Protein AF-R6MU84-F1 (afdb_monomer_lite)

Structure (mmCIF, N/CA/C/O backbone):
data_AF-R6MU84-F1
#
_entry.id   AF-R6MU84-F1
#
loop_
_atom_site.group_PDB
_atom_site.id
_atom_site.type_symbol
_atom_site.label_atom_id
_atom_site.label_alt_id
_atom_site.label_comp_id
_atom_site.label_asym_id
_atom_site.label_entity_id
_atom_site.label_seq_id
_atom_site.pdbx_PDB_ins_code
_atom_site.Cartn_x
_atom_site.Cartn_y
_atom_site.Cartn_z
_atom_site.occupancy
_atom_site.B_iso_or_equiv
_atom_site.auth_seq_id
_atom_site.auth_comp_id
_atom_site.auth_asym_id
_atom_site.auth_atom_id
_atom_site.pdbx_PDB_model_num
ATOM 1 N N . MET A 1 1 ? -19.352 4.018 20.981 1.00 81.31 1 MET A N 1
ATOM 2 C CA . MET A 1 1 ? -20.375 4.961 20.454 1.00 81.31 1 MET A CA 1
ATOM 3 C C . MET A 1 1 ? -21.275 4.258 19.443 1.00 81.31 1 MET A C 1
ATOM 5 O O . MET A 1 1 ? -20.931 3.155 19.025 1.00 81.31 1 MET A O 1
ATOM 9 N N . ASN A 1 2 ? -22.415 4.841 19.055 1.00 89.19 2 ASN A N 1
ATOM 10 C CA . ASN A 1 2 ? -23.154 4.324 17.893 1.00 89.19 2 ASN A CA 1
ATOM 11 C C . ASN A 1 2 ? -22.428 4.690 16.579 1.00 89.19 2 ASN A C 1
ATOM 13 O O . ASN A 1 2 ? -21.545 5.546 16.572 1.00 89.19 2 ASN A O 1
ATOM 17 N N . ILE A 1 3 ? -22.774 4.039 15.465 1.00 89.19 3 ILE A N 1
ATOM 18 C CA . ILE A 1 3 ? -22.050 4.218 14.193 1.00 89.19 3 ILE A CA 1
ATOM 19 C C . ILE A 1 3 ? -22.091 5.665 13.671 1.00 89.19 3 ILE A C 1
ATOM 21 O O . ILE A 1 3 ? -21.074 6.166 13.197 1.00 89.19 3 ILE A O 1
ATOM 25 N N . ASN A 1 4 ? -23.222 6.359 13.824 1.00 90.62 4 ASN A N 1
ATOM 26 C CA . ASN A 1 4 ? -23.389 7.736 13.355 1.00 90.62 4 ASN A CA 1
ATOM 27 C C . ASN A 1 4 ? -22.530 8.707 14.171 1.00 90.62 4 ASN A C 1
ATOM 29 O O . ASN A 1 4 ? -21.916 9.609 13.612 1.00 90.62 4 ASN A O 1
ATOM 33 N N . GLU A 1 5 ? -22.435 8.499 15.485 1.00 92.19 5 GLU A N 1
ATOM 34 C CA . GLU A 1 5 ? -21.558 9.281 16.363 1.00 92.19 5 GLU A CA 1
ATOM 35 C C . GLU A 1 5 ? -20.078 9.101 16.002 1.00 92.19 5 GLU A C 1
ATOM 37 O O . GLU A 1 5 ? -19.321 10.072 15.999 1.00 92.19 5 GLU A O 1
ATOM 42 N N . VAL A 1 6 ? -19.656 7.871 15.681 1.00 91.69 6 VAL A N 1
ATOM 43 C CA . VAL A 1 6 ? -18.278 7.601 15.236 1.00 91.69 6 VAL A CA 1
ATOM 44 C C . VAL A 1 6 ? -18.005 8.307 13.911 1.00 91.69 6 VAL A C 1
ATOM 46 O O . VAL A 1 6 ? -16.982 8.974 13.778 1.00 91.69 6 VAL A O 1
ATOM 49 N N . TYR A 1 7 ? -18.928 8.194 12.955 1.00 91.50 7 TYR A N 1
ATOM 50 C CA . TYR A 1 7 ? -18.819 8.833 11.647 1.00 91.50 7 TYR A CA 1
ATOM 51 C C . TYR A 1 7 ? -18.700 10.359 11.760 1.00 91.50 7 TYR A C 1
ATOM 53 O O . TYR A 1 7 ? -17.761 10.942 11.220 1.00 91.50 7 TYR A O 1
ATOM 61 N N . LEU A 1 8 ? -19.588 10.995 12.535 1.00 91.88 8 LEU A N 1
ATOM 62 C CA . LEU A 1 8 ? -19.543 12.438 12.786 1.00 91.88 8 LE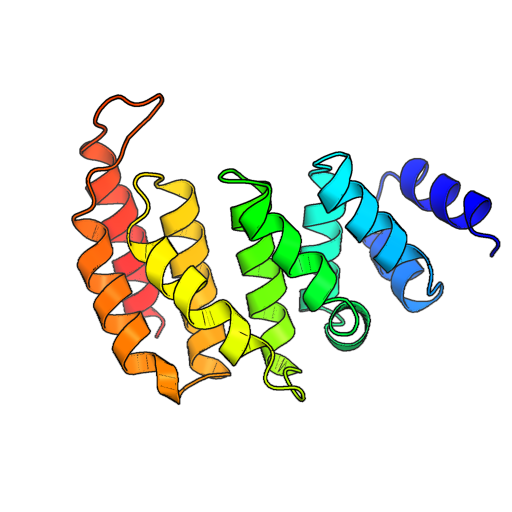U A CA 1
ATOM 63 C C . LEU A 1 8 ? -18.204 12.857 13.393 1.00 91.88 8 LEU A C 1
ATOM 65 O O . LEU A 1 8 ? -17.573 13.783 12.895 1.00 91.88 8 LEU A O 1
ATOM 69 N N . ARG A 1 9 ? -17.703 12.120 14.392 1.00 91.56 9 ARG A N 1
ATOM 70 C CA . ARG A 1 9 ? -16.393 12.414 14.986 1.00 91.56 9 ARG A CA 1
ATOM 71 C C . ARG A 1 9 ? -15.244 12.322 13.992 1.00 91.56 9 ARG A C 1
ATOM 73 O O . ARG A 1 9 ? -14.336 13.143 14.072 1.00 91.56 9 ARG A O 1
ATOM 80 N N . ILE A 1 10 ? -15.246 11.344 13.086 1.00 92.38 10 ILE A N 1
ATOM 81 C CA . ILE A 1 10 ? -14.195 11.218 12.064 1.00 92.38 10 ILE A CA 1
ATOM 82 C C . ILE A 1 10 ? -14.200 12.447 11.144 1.00 92.38 10 ILE A C 1
ATOM 84 O O . ILE A 1 10 ? -13.136 12.989 10.844 1.00 92.38 10 ILE A O 1
ATOM 88 N N . ILE A 1 11 ? -15.384 12.904 10.729 1.00 89.94 11 ILE A N 1
ATOM 89 C CA . ILE A 1 11 ? -15.534 14.040 9.809 1.00 89.94 11 ILE A CA 1
ATOM 90 C C . ILE A 1 11 ? -15.204 15.371 10.479 1.00 89.94 11 ILE A C 1
ATOM 92 O O . ILE A 1 11 ? -14.497 16.181 9.891 1.00 89.94 11 ILE A O 1
ATOM 96 N N . GLU A 1 12 ? -15.701 15.596 11.694 1.00 91.31 12 GLU A N 1
ATOM 97 C CA . GLU A 1 12 ? -15.518 16.857 12.424 1.00 91.31 12 GLU A CA 1
ATOM 98 C C . GLU A 1 12 ? -14.090 17.036 12.954 1.00 91.31 12 GLU A C 1
ATOM 100 O O . GLU A 1 12 ? -13.649 18.156 13.204 1.00 91.31 12 GLU A O 1
ATOM 105 N N . THR A 1 13 ? -13.351 15.941 13.145 1.00 91.12 13 THR A N 1
ATOM 106 C CA . THR A 1 13 ? -11.965 16.007 13.613 1.00 91.12 13 THR A CA 1
ATOM 107 C C . THR A 1 13 ? -11.053 16.409 12.461 1.00 91.12 13 THR A C 1
ATOM 109 O O . THR A 1 13 ? -10.854 15.619 11.546 1.00 91.12 13 THR A O 1
ATOM 112 N N . GLU A 1 14 ? -10.428 17.583 12.531 1.00 88.12 14 GLU A N 1
ATOM 113 C CA . GLU A 1 14 ? -9.437 18.025 11.533 1.00 88.12 14 GLU A CA 1
ATOM 114 C C . GLU A 1 14 ? -8.069 17.337 11.698 1.00 88.12 14 GLU A C 1
ATOM 116 O O . GLU A 1 14 ? -7.318 17.194 10.738 1.00 88.12 14 GLU A O 1
ATOM 121 N N . ASN A 1 15 ? -7.738 16.890 12.915 1.00 92.19 15 ASN A N 1
ATOM 122 C CA . ASN A 1 15 ? -6.452 16.271 13.228 1.00 92.19 15 ASN A CA 1
ATOM 123 C C . ASN A 1 15 ? -6.486 14.743 13.081 1.00 92.19 15 ASN A C 1
ATOM 125 O O . ASN A 1 15 ? -7.026 14.028 13.930 1.00 92.19 15 ASN A O 1
ATOM 129 N N . ASP A 1 16 ? -5.817 14.226 12.057 1.00 92.69 16 ASP A N 1
ATOM 130 C CA . ASP A 1 16 ? -5.741 12.790 11.764 1.00 92.69 16 ASP A CA 1
ATOM 131 C C . ASP A 1 16 ? -5.162 11.960 12.920 1.00 92.69 16 ASP A C 1
ATOM 133 O O . ASP A 1 16 ? -5.625 10.847 13.179 1.00 92.69 16 ASP A O 1
ATOM 137 N N . SER A 1 17 ? -4.241 12.524 13.712 1.00 91.69 17 SER A N 1
ATOM 138 C CA . SER A 1 17 ? -3.693 11.848 14.898 1.00 91.69 17 SER A CA 1
ATOM 139 C C . SER A 1 17 ? -4.772 11.509 15.931 1.00 91.69 17 SER A C 1
ATOM 141 O O . SER A 1 17 ? -4.693 10.486 16.619 1.00 91.69 17 SER A O 1
ATOM 143 N N . ASP A 1 18 ? -5.804 12.343 16.048 1.00 94.00 18 ASP A N 1
ATOM 144 C CA . ASP A 1 18 ? -6.895 12.104 16.986 1.00 94.00 18 ASP A CA 1
ATOM 145 C C . ASP A 1 18 ? -7.863 11.037 16.46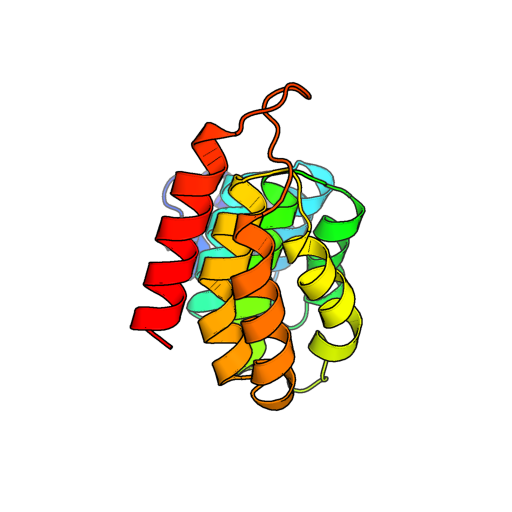0 1.00 94.00 18 ASP A C 1
ATOM 147 O O . ASP A 1 18 ? -8.354 10.226 17.251 1.00 94.00 18 ASP A O 1
ATOM 151 N N . VAL A 1 19 ? -8.031 10.926 15.137 1.00 94.88 19 VAL A N 1
ATOM 152 C CA . VAL A 1 19 ? -8.747 9.802 14.508 1.00 94.88 19 VAL A CA 1
ATOM 153 C C . VAL A 1 19 ? -7.988 8.486 14.711 1.00 94.88 19 VAL A C 1
ATOM 155 O O . VAL A 1 19 ? -8.593 7.479 15.085 1.00 94.88 19 VAL A O 1
ATOM 158 N N . VAL A 1 20 ? -6.656 8.490 14.589 1.00 93.75 20 VAL A N 1
ATOM 159 C CA . VAL A 1 20 ? -5.810 7.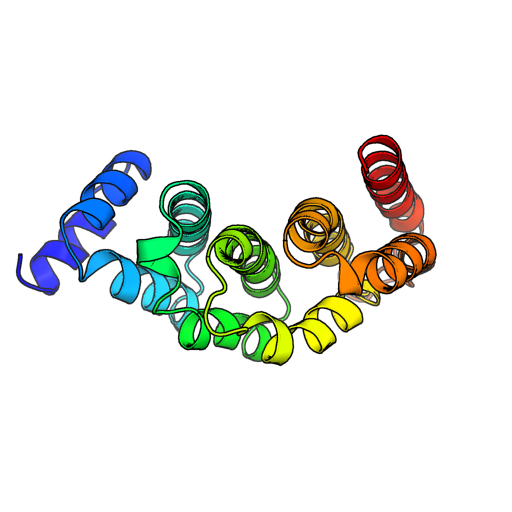319 14.892 1.00 93.75 20 VAL A CA 1
ATOM 160 C C . VAL A 1 20 ? -5.971 6.881 16.354 1.00 93.75 20 VAL A C 1
ATOM 162 O O . VAL A 1 20 ? -6.104 5.691 16.649 1.00 93.75 20 VAL A O 1
ATOM 165 N N . LYS A 1 21 ? -6.002 7.828 17.302 1.00 94.12 21 LYS A N 1
ATOM 166 C CA . LYS A 1 21 ? -6.267 7.524 18.722 1.00 94.12 21 LYS A CA 1
ATOM 167 C C . LYS A 1 21 ? -7.682 6.993 18.939 1.00 94.12 21 LYS A C 1
ATOM 169 O O . LYS A 1 21 ? -7.870 6.131 19.801 1.00 94.12 21 LYS A O 1
ATOM 174 N N . LEU A 1 22 ? -8.664 7.500 18.193 1.00 95.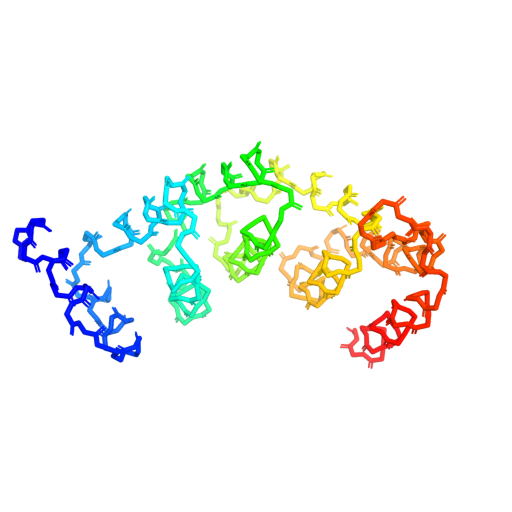06 22 LEU A N 1
ATOM 175 C CA . LEU A 1 22 ? -10.048 7.043 18.264 1.00 95.06 22 LEU A CA 1
ATOM 176 C C . LEU A 1 22 ? -10.180 5.596 17.782 1.00 95.06 22 LEU A C 1
ATOM 178 O O . LEU A 1 22 ? -10.829 4.799 18.455 1.00 95.06 22 LEU A O 1
ATOM 182 N N . ALA A 1 23 ? -9.500 5.230 16.693 1.00 94.56 23 ALA A N 1
ATOM 183 C CA . ALA A 1 23 ? -9.515 3.872 16.144 1.00 94.56 23 ALA A CA 1
ATOM 184 C C . ALA A 1 23 ? -9.031 2.806 17.138 1.00 94.56 23 ALA A C 1
ATOM 186 O O . ALA A 1 23 ? -9.509 1.676 17.125 1.00 94.56 23 ALA A O 1
ATOM 187 N N . LYS A 1 24 ? -8.132 3.173 18.059 1.00 91.69 24 LYS A N 1
ATOM 188 C CA . LYS A 1 24 ? -7.647 2.279 19.126 1.00 91.69 24 LYS A CA 1
ATOM 189 C C . LYS A 1 24 ? -8.690 2.020 20.224 1.00 91.69 24 LYS A C 1
ATOM 191 O O . LYS A 1 24 ? -8.490 1.135 21.050 1.00 91.69 24 LYS A O 1
ATOM 196 N N . LYS A 1 25 ? -9.772 2.804 20.269 1.00 93.44 25 LYS A N 1
ATOM 197 C CA . LYS A 1 25 ? -10.834 2.732 21.290 1.00 93.44 25 LYS A CA 1
ATOM 198 C C . LYS A 1 25 ? -12.182 2.305 20.716 1.00 93.44 25 LYS A C 1
ATOM 200 O O . LYS A 1 25 ? -12.985 1.719 21.432 1.00 93.44 25 LYS A O 1
ATOM 205 N N . GLU A 1 26 ? -12.439 2.617 19.450 1.00 94.56 26 GLU A N 1
ATOM 206 C CA . GLU A 1 26 ? -13.740 2.451 18.809 1.00 94.56 26 GLU A CA 1
ATOM 207 C C . GLU A 1 26 ? -13.606 1.578 17.560 1.00 94.56 26 GLU A C 1
ATOM 209 O O . GLU A 1 26 ? -13.095 2.002 16.524 1.00 94.56 26 GLU A O 1
ATOM 214 N N . VAL A 1 27 ? -14.116 0.350 17.664 1.00 89.94 27 VAL A N 1
ATOM 215 C CA . VAL A 1 27 ? -14.005 -0.706 16.642 1.00 89.94 27 VAL A CA 1
ATOM 216 C C . VAL A 1 27 ? -14.535 -0.298 15.262 1.00 89.94 27 VAL A C 1
ATOM 218 O O . VAL A 1 27 ? -14.020 -0.762 14.249 1.00 89.94 27 VAL A O 1
ATOM 221 N N . MET A 1 28 ? -15.526 0.597 15.205 1.00 94.50 28 MET A N 1
ATOM 222 C CA . MET A 1 28 ? -16.171 1.000 13.949 1.00 94.50 28 MET A CA 1
ATOM 223 C C . MET A 1 28 ? -15.352 1.982 13.107 1.00 94.50 28 MET A C 1
ATOM 225 O O . MET A 1 28 ? -15.681 2.177 11.940 1.00 94.50 28 MET A O 1
ATOM 229 N N . VAL A 1 29 ? -14.290 2.584 13.651 1.00 96.69 29 VAL A N 1
ATOM 230 C CA . VAL A 1 29 ? -13.504 3.587 12.914 1.00 96.69 29 VAL A CA 1
ATOM 231 C C . VAL A 1 29 ? -12.847 2.979 11.675 1.00 96.69 29 VAL A C 1
ATOM 233 O O . VAL A 1 29 ? -12.939 3.555 10.598 1.00 96.69 29 VAL A O 1
ATOM 236 N N . ILE A 1 30 ? -12.228 1.802 11.801 1.00 97.06 30 ILE A N 1
ATOM 237 C CA . ILE A 1 30 ? -11.504 1.164 10.690 1.00 97.06 30 ILE A CA 1
ATOM 238 C C . ILE A 1 30 ? -12.450 0.762 9.547 1.00 97.06 30 ILE A C 1
ATOM 240 O O . ILE A 1 30 ? -12.179 1.173 8.421 1.00 97.06 30 ILE A O 1
ATOM 244 N N . PRO A 1 31 ? -13.584 0.066 9.788 1.00 96.19 31 PRO A N 1
ATOM 245 C CA . PRO A 1 31 ? -14.580 -0.183 8.744 1.00 96.19 31 PRO A CA 1
ATOM 246 C C . PRO A 1 31 ? -15.060 1.084 8.029 1.00 96.19 31 PRO A C 1
ATOM 248 O O . PRO A 1 31 ? -15.180 1.085 6.809 1.00 96.19 31 PRO A O 1
ATOM 251 N N . ILE A 1 32 ? -15.309 2.172 8.770 1.00 96.44 32 ILE A N 1
ATOM 252 C CA . ILE A 1 32 ? -15.756 3.443 8.181 1.00 96.44 32 ILE A CA 1
ATOM 253 C C . ILE A 1 32 ? -14.676 4.024 7.263 1.00 96.44 32 ILE A C 1
ATOM 255 O O . ILE A 1 32 ? -14.984 4.432 6.146 1.00 96.44 32 ILE A O 1
ATOM 259 N N . LEU A 1 33 ? -13.414 4.030 7.701 1.00 97.06 33 LEU A N 1
ATOM 260 C CA . LEU A 1 33 ? -12.296 4.512 6.885 1.00 97.06 33 LEU A CA 1
ATOM 261 C C . LEU A 1 33 ? -12.090 3.649 5.633 1.00 97.06 33 LEU A C 1
ATOM 263 O O . LEU A 1 33 ? -11.816 4.187 4.564 1.00 97.06 33 LEU A O 1
ATOM 267 N N . ILE A 1 34 ? -12.247 2.328 5.744 1.00 96.62 34 ILE A N 1
ATOM 268 C CA . ILE A 1 34 ? -12.137 1.409 4.603 1.00 96.62 34 ILE A CA 1
ATOM 269 C C . ILE A 1 34 ? -13.261 1.658 3.598 1.00 96.62 34 ILE A C 1
ATOM 271 O O . ILE A 1 34 ? -12.982 1.739 2.405 1.00 96.62 34 ILE A O 1
ATOM 275 N N . ASN A 1 35 ? -14.499 1.852 4.053 1.00 95.12 35 ASN A N 1
ATOM 276 C CA . ASN A 1 35 ? -15.605 2.200 3.158 1.00 95.12 35 ASN A CA 1
ATOM 277 C C . ASN A 1 35 ? -15.360 3.551 2.471 1.00 95.12 35 ASN A C 1
ATOM 279 O O . ASN A 1 35 ? -15.486 3.648 1.256 1.00 95.12 35 ASN A O 1
ATOM 283 N N . ALA A 1 36 ? -14.915 4.571 3.210 1.00 94.75 36 ALA A N 1
ATOM 284 C CA . ALA A 1 36 ? -14.567 5.866 2.624 1.00 94.75 36 ALA A CA 1
ATOM 285 C C . ALA A 1 36 ? -13.420 5.750 1.597 1.00 94.75 36 ALA A C 1
ATOM 287 O O . ALA A 1 36 ? -13.436 6.404 0.554 1.00 94.75 36 ALA A O 1
ATOM 288 N N . MET A 1 37 ? -12.427 4.892 1.847 1.00 94.56 37 MET A N 1
ATOM 289 C CA . MET A 1 37 ? -11.371 4.593 0.877 1.00 94.56 37 MET A CA 1
ATOM 290 C C . MET A 1 37 ? -11.921 3.911 -0.385 1.00 94.56 37 MET A C 1
ATOM 292 O O . MET A 1 37 ? -11.543 4.304 -1.485 1.00 94.56 37 MET A O 1
ATOM 296 N N . LEU A 1 38 ? -12.771 2.892 -0.231 1.00 92.81 38 LEU A N 1
ATOM 297 C CA . LEU A 1 38 ? -13.215 2.014 -1.320 1.00 92.81 38 LEU A CA 1
ATOM 298 C C . LEU A 1 38 ? -14.362 2.569 -2.167 1.00 92.81 38 LEU A C 1
ATOM 300 O O . LEU A 1 38 ? -14.441 2.235 -3.350 1.00 92.81 38 LEU A O 1
ATOM 304 N N . ASP A 1 39 ? -15.264 3.339 -1.561 1.00 91.44 39 ASP A N 1
ATOM 305 C CA . ASP A 1 39 ? -16.500 3.792 -2.205 1.00 91.44 39 ASP A CA 1
ATOM 306 C C . ASP A 1 39 ? -16.439 5.286 -2.559 1.00 91.44 39 ASP A C 1
ATOM 308 O O . ASP A 1 39 ? -16.994 5.707 -3.573 1.00 91.44 39 ASP A O 1
ATOM 312 N N . GLU A 1 40 ? -15.718 6.087 -1.767 1.00 90.75 40 GLU A N 1
ATOM 313 C CA . GLU A 1 40 ? -15.589 7.539 -1.971 1.00 90.75 40 GLU A CA 1
ATOM 314 C C . GLU A 1 40 ? -14.206 7.959 -2.487 1.00 90.75 40 GLU A C 1
ATOM 316 O O . GLU A 1 40 ? -13.971 9.144 -2.723 1.00 90.75 40 GLU A O 1
ATOM 321 N N . ASN A 1 41 ? -13.274 7.013 -2.659 1.00 89.62 41 ASN A N 1
ATOM 322 C CA . ASN A 1 41 ? -11.891 7.294 -3.051 1.00 89.62 41 ASN A CA 1
ATOM 323 C C . ASN A 1 41 ? -11.203 8.322 -2.122 1.00 89.62 41 ASN A C 1
ATOM 325 O O . ASN A 1 41 ? -10.437 9.181 -2.565 1.00 89.62 41 ASN A O 1
ATOM 329 N N . ASN A 1 42 ? -11.519 8.281 -0.823 1.00 92.50 42 ASN A N 1
ATOM 330 C CA . ASN A 1 42 ? -11.168 9.338 0.122 1.00 92.50 42 ASN A CA 1
ATOM 331 C C . ASN A 1 42 ? -9.673 9.306 0.505 1.00 92.50 42 ASN A C 1
ATOM 333 O O . ASN A 1 42 ? -9.233 8.450 1.276 1.00 92.50 42 ASN A O 1
ATOM 337 N N . CYS A 1 43 ? -8.893 10.277 0.014 1.00 91.00 43 CYS A N 1
ATOM 338 C CA . CYS A 1 43 ? -7.446 10.361 0.262 1.00 91.00 43 CYS A CA 1
ATOM 339 C C . CYS A 1 43 ? -7.081 10.494 1.748 1.00 91.00 43 CYS A C 1
ATOM 341 O O . CYS A 1 43 ? -6.064 9.961 2.190 1.00 91.00 43 CYS A O 1
ATOM 343 N N . ARG A 1 44 ? -7.898 11.201 2.537 1.00 93.94 44 ARG A N 1
ATOM 344 C CA . ARG A 1 44 ? -7.652 11.368 3.973 1.00 93.94 44 ARG A CA 1
ATOM 345 C C . ARG A 1 44 ? -7.802 10.033 4.698 1.00 93.94 44 ARG A C 1
ATOM 347 O O . ARG A 1 44 ? -6.938 9.663 5.487 1.00 93.94 44 ARG A O 1
ATOM 354 N N . ALA A 1 45 ? -8.856 9.281 4.381 1.00 95.56 45 ALA A N 1
ATOM 355 C CA . ALA A 1 45 ? -9.068 7.953 4.943 1.00 95.56 45 ALA A CA 1
ATOM 356 C C . ALA A 1 45 ? -7.915 6.996 4.602 1.00 95.56 45 ALA A C 1
ATOM 358 O O . ALA A 1 45 ? -7.449 6.272 5.479 1.00 95.56 45 ALA A O 1
ATOM 359 N N . GLN A 1 46 ? -7.402 7.048 3.368 1.00 95.25 46 GLN A N 1
ATOM 360 C CA . GLN A 1 46 ? -6.229 6.272 2.949 1.00 95.25 46 GLN A CA 1
ATOM 361 C C . GLN A 1 46 ? -4.992 6.586 3.796 1.00 95.25 46 GLN A C 1
ATOM 363 O O . GLN A 1 46 ? -4.351 5.666 4.297 1.00 95.25 46 GLN A O 1
ATOM 368 N N . ASN A 1 47 ? -4.679 7.869 4.004 1.00 95.12 47 ASN A N 1
ATOM 369 C CA . ASN A 1 47 ? -3.527 8.277 4.813 1.00 95.12 47 ASN A CA 1
ATOM 370 C C . ASN A 1 47 ? -3.666 7.823 6.274 1.00 95.12 47 ASN A C 1
ATOM 372 O O . ASN A 1 47 ? -2.731 7.256 6.833 1.00 95.12 47 ASN A O 1
ATOM 376 N N . ILE A 1 48 ? -4.854 7.974 6.867 1.00 96.81 48 ILE A N 1
ATOM 377 C CA . ILE A 1 48 ? -5.121 7.489 8.229 1.00 96.81 48 ILE A CA 1
ATOM 378 C C . ILE A 1 48 ? -4.974 5.959 8.304 1.00 96.81 48 ILE A C 1
ATOM 380 O O . ILE A 1 48 ? -4.456 5.436 9.291 1.00 96.81 48 ILE A O 1
ATOM 384 N N . LEU A 1 49 ? -5.408 5.218 7.278 1.00 97.94 49 LEU A N 1
ATOM 385 C CA . LEU A 1 49 ? -5.235 3.763 7.217 1.00 97.94 49 LEU A CA 1
ATOM 386 C C . LEU A 1 49 ? -3.764 3.353 7.070 1.00 97.94 49 LEU A C 1
ATOM 388 O O . LEU A 1 49 ? -3.362 2.363 7.684 1.00 97.94 49 LEU A O 1
ATOM 392 N N . ILE A 1 50 ? -2.953 4.114 6.327 1.00 97.38 50 ILE A N 1
ATOM 393 C CA . ILE A 1 50 ? -1.496 3.926 6.280 1.00 97.38 50 ILE A CA 1
ATOM 394 C C . ILE A 1 50 ? -0.919 4.078 7.693 1.00 97.38 50 ILE A C 1
ATOM 396 O O . ILE A 1 50 ? -0.305 3.130 8.186 1.00 97.38 50 ILE A O 1
ATOM 400 N N . ASP A 1 51 ? -1.214 5.178 8.388 1.00 97.38 51 ASP A N 1
ATOM 401 C CA . ASP A 1 51 ? -0.733 5.426 9.755 1.00 97.38 51 ASP A CA 1
ATOM 402 C C . ASP A 1 51 ? -1.179 4.333 10.741 1.00 97.38 51 ASP A C 1
ATOM 404 O O . ASP A 1 51 ? -0.403 3.869 11.582 1.00 97.38 51 ASP A O 1
ATOM 408 N N . LEU A 1 52 ? -2.437 3.892 10.649 1.00 97.75 52 LEU A N 1
ATOM 409 C CA . LEU A 1 52 ? -2.978 2.830 11.499 1.00 97.75 52 LEU A CA 1
ATOM 410 C C . LEU A 1 52 ? -2.325 1.478 11.226 1.00 97.75 52 LEU A C 1
ATOM 412 O O . LEU A 1 52 ? -2.063 0.737 12.178 1.00 97.75 52 LEU A O 1
ATOM 416 N N . SER A 1 53 ? -2.071 1.157 9.956 1.00 97.88 53 SER A N 1
ATOM 417 C CA . SER A 1 53 ? -1.396 -0.080 9.561 1.00 97.88 53 SER A CA 1
ATOM 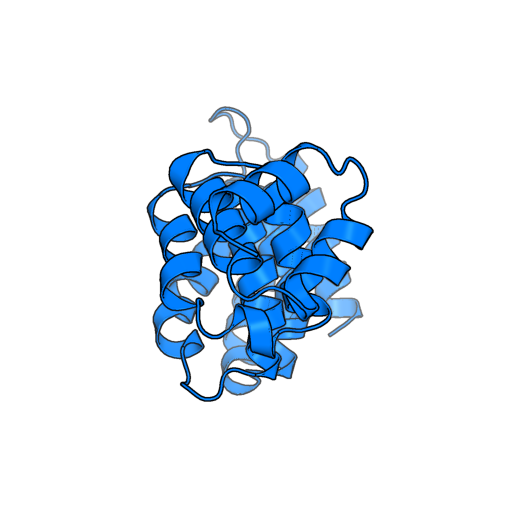418 C C . SER A 1 53 ? 0.059 -0.105 10.026 1.00 97.88 53 SER A C 1
ATOM 420 O O . SER A 1 53 ? 0.543 -1.160 10.418 1.00 97.88 53 SER A O 1
ATOM 422 N N . GLU A 1 54 ? 0.735 1.044 10.060 1.00 96.88 54 GLU A N 1
ATOM 423 C CA . GLU A 1 54 ? 2.105 1.154 10.564 1.00 96.88 54 GLU A CA 1
ATOM 424 C C . GLU A 1 54 ? 2.158 1.051 12.096 1.00 96.88 54 GLU A C 1
ATOM 426 O O . GLU A 1 54 ? 2.936 0.278 12.654 1.00 96.88 54 GLU A O 1
ATOM 431 N N . GLN A 1 55 ? 1.307 1.805 12.801 1.00 95.94 55 GLN A N 1
ATOM 432 C CA . GLN A 1 55 ? 1.359 1.901 14.265 1.00 95.94 55 GLN A CA 1
ATOM 433 C C . GLN A 1 55 ? 0.700 0.720 14.983 1.00 95.94 55 GLN A C 1
ATOM 435 O O . GLN A 1 55 ? 1.106 0.349 16.086 1.00 95.94 55 GLN A O 1
ATOM 440 N N . THR A 1 56 ? -0.384 0.191 14.420 1.00 95.62 56 THR A N 1
ATOM 441 C CA . THR A 1 56 ? -1.244 -0.821 15.051 1.00 95.62 56 THR A CA 1
ATOM 442 C C . THR A 1 56 ? -1.785 -1.816 14.017 1.00 95.62 56 THR A C 1
ATOM 444 O O . THR A 1 56 ? -3.004 -1.951 13.873 1.00 95.62 56 THR A O 1
ATOM 447 N N . PRO A 1 57 ? -0.907 -2.558 13.314 1.00 97.12 57 PRO A N 1
ATOM 448 C CA . PRO A 1 57 ? -1.299 -3.431 12.205 1.00 97.12 57 PRO A CA 1
ATOM 449 C C . PRO A 1 57 ? -2.344 -4.483 12.600 1.00 97.12 57 PRO A C 1
ATOM 451 O O . PRO A 1 57 ? -3.228 -4.792 11.808 1.00 97.12 57 PRO A O 1
ATOM 454 N N . LEU A 1 58 ? -2.326 -4.972 13.847 1.00 96.81 58 LEU A N 1
ATOM 455 C CA . LEU A 1 58 ? -3.308 -5.939 14.363 1.00 96.81 58 LEU A CA 1
ATOM 456 C C . LEU A 1 58 ? -4.763 -5.450 14.312 1.00 96.81 58 LEU A C 1
ATOM 458 O O . LEU A 1 58 ? -5.668 -6.277 14.246 1.00 96.81 58 LEU A O 1
ATOM 462 N N . LEU A 1 59 ? -5.007 -4.136 14.360 1.00 96.56 59 LEU A N 1
ATOM 463 C CA . LEU A 1 59 ? -6.366 -3.595 14.266 1.00 96.56 59 LEU A CA 1
ATOM 464 C C . LEU A 1 59 ? -6.861 -3.530 12.816 1.00 96.56 59 LEU A C 1
ATOM 466 O O . LEU A 1 59 ? -8.062 -3.628 12.574 1.00 96.56 59 LEU A O 1
ATOM 470 N N . VAL A 1 60 ? -5.944 -3.370 11.860 1.00 98.00 60 VAL A N 1
ATOM 471 C CA . VAL A 1 60 ? -6.256 -3.190 10.435 1.00 98.00 60 VAL A CA 1
ATOM 472 C C . VAL A 1 60 ? -6.239 -4.528 9.686 1.00 98.00 60 VAL A C 1
ATOM 474 O O . VAL A 1 60 ? -7.072 -4.748 8.810 1.00 98.00 60 VAL A O 1
ATOM 477 N N . TYR A 1 61 ? -5.360 -5.458 10.070 1.00 98.12 61 TYR A N 1
ATOM 478 C CA . TYR A 1 61 ? -5.196 -6.771 9.435 1.00 98.12 61 TYR A CA 1
ATOM 479 C C . TYR A 1 61 ? -6.487 -7.596 9.274 1.00 98.12 61 TYR A C 1
ATOM 481 O O . TYR A 1 61 ? -6.655 -8.196 8.213 1.00 98.12 61 TYR A O 1
ATOM 489 N N . PRO A 1 62 ? -7.451 -7.599 10.221 1.00 97.00 62 PRO A N 1
ATOM 490 C CA . PRO A 1 62 ? -8.720 -8.311 10.035 1.00 97.00 62 PRO A CA 1
ATOM 491 C C . PRO A 1 62 ? -9.505 -7.887 8.785 1.00 97.00 62 PRO A C 1
ATOM 493 O O . PRO A 1 62 ? -10.370 -8.626 8.321 1.00 97.00 62 PRO A O 1
ATOM 496 N N . TYR A 1 63 ? -9.202 -6.713 8.229 1.00 97.50 63 TYR A N 1
ATOM 497 C CA . TYR A 1 63 ? -9.854 -6.166 7.049 1.00 97.50 63 TYR A CA 1
ATOM 498 C C . TYR A 1 63 ? -9.028 -6.308 5.763 1.00 97.50 63 TYR A C 1
ATOM 500 O O . TYR A 1 63 ? -9.401 -5.724 4.747 1.00 97.50 63 TYR A O 1
ATOM 508 N N . PHE A 1 64 ? -7.936 -7.083 5.774 1.00 97.56 64 PHE A N 1
ATOM 509 C CA . PHE A 1 64 ? -7.028 -7.249 4.631 1.00 97.56 64 PHE A CA 1
ATOM 510 C C . PHE A 1 64 ? -7.779 -7.549 3.323 1.00 97.56 64 PHE A C 1
ATOM 512 O O . PHE A 1 64 ? -7.594 -6.853 2.330 1.00 97.56 64 PHE A O 1
ATOM 519 N N . GLN A 1 65 ? -8.704 -8.513 3.352 1.00 96.12 65 GLN A N 1
ATOM 520 C CA . GLN A 1 65 ? -9.510 -8.919 2.192 1.00 96.12 65 GLN A CA 1
ATOM 521 C C . GLN A 1 65 ? -10.413 -7.807 1.638 1.00 96.12 65 GLN A C 1
ATOM 523 O O . GLN A 1 65 ? -10.719 -7.791 0.450 1.00 96.12 65 GLN A O 1
ATOM 528 N N . TYR A 1 66 ? -10.841 -6.856 2.472 1.00 96.00 66 TYR A N 1
ATOM 529 C CA . TYR A 1 66 ? -11.584 -5.684 2.004 1.00 96.00 66 TYR A CA 1
ATOM 530 C C . TYR A 1 66 ? -10.638 -4.646 1.403 1.00 96.00 66 TYR A C 1
ATOM 532 O O . TYR A 1 66 ? -10.916 -4.104 0.339 1.00 96.00 66 TYR A O 1
ATOM 540 N N . ILE A 1 67 ? -9.494 -4.415 2.051 1.00 96.62 67 ILE A N 1
ATOM 541 C CA . ILE A 1 67 ? -8.482 -3.448 1.611 1.00 96.62 67 ILE A CA 1
ATOM 542 C C . ILE A 1 67 ? -7.960 -3.796 0.213 1.00 96.62 67 ILE A C 1
ATOM 544 O O . ILE A 1 67 ? -7.905 -2.917 -0.644 1.00 96.62 67 ILE A O 1
ATOM 548 N N . ILE A 1 68 ? -7.642 -5.068 -0.061 1.00 95.50 68 ILE A N 1
ATOM 549 C CA . ILE A 1 68 ? -7.087 -5.468 -1.366 1.00 95.50 68 ILE A CA 1
ATOM 550 C C . ILE A 1 68 ? -8.058 -5.280 -2.537 1.00 95.50 68 ILE A C 1
ATOM 552 O O . ILE A 1 68 ? -7.607 -5.215 -3.677 1.00 95.50 68 ILE A O 1
ATOM 556 N N . GLN A 1 69 ? -9.364 -5.124 -2.287 1.00 94.31 69 GLN A N 1
ATOM 557 C CA . GLN A 1 69 ? -10.332 -4.816 -3.348 1.00 94.31 69 GLN A CA 1
ATOM 558 C C . GLN A 1 69 ? -10.047 -3.466 -4.011 1.00 94.31 69 GLN A C 1
ATOM 560 O O . GLN A 1 69 ? -10.424 -3.264 -5.162 1.00 94.31 69 GLN A O 1
ATOM 565 N N . ALA A 1 70 ? -9.366 -2.546 -3.319 1.00 92.94 70 ALA A N 1
ATOM 566 C CA . ALA A 1 70 ? -8.942 -1.277 -3.901 1.00 92.94 70 ALA A CA 1
ATOM 567 C C . ALA A 1 70 ? -8.042 -1.474 -5.133 1.00 92.94 70 ALA A C 1
ATOM 569 O O . ALA A 1 70 ? -8.121 -0.682 -6.068 1.00 92.94 70 ALA A O 1
ATOM 570 N N . LEU A 1 71 ? -7.244 -2.547 -5.164 1.00 92.62 71 LEU A N 1
ATOM 571 C CA . LEU A 1 71 ? -6.338 -2.861 -6.274 1.00 92.62 71 LEU A CA 1
ATOM 572 C C . LEU A 1 71 ? -7.074 -3.313 -7.541 1.00 92.62 71 LEU A C 1
ATOM 574 O O . LEU A 1 71 ? -6.524 -3.210 -8.628 1.00 92.62 71 LEU A O 1
ATOM 578 N N . ASP A 1 72 ? -8.302 -3.821 -7.407 1.00 88.88 72 ASP A N 1
ATOM 579 C CA . ASP A 1 72 ? -9.141 -4.209 -8.549 1.00 88.88 72 ASP A CA 1
ATOM 580 C C . ASP A 1 72 ? -10.043 -3.065 -9.029 1.00 88.88 72 ASP A C 1
ATOM 582 O O . ASP A 1 72 ? -10.520 -3.074 -10.162 1.00 88.88 72 ASP A O 1
ATOM 586 N N . ARG A 1 73 ? -10.307 -2.083 -8.158 1.00 85.75 73 ARG A N 1
ATOM 587 C CA . ARG A 1 73 ? -11.199 -0.948 -8.437 1.00 85.75 73 ARG A CA 1
ATOM 588 C C . ARG A 1 73 ? -10.475 0.257 -9.028 1.00 85.75 73 ARG A C 1
ATOM 590 O O . ARG A 1 73 ? -11.117 1.078 -9.679 1.00 85.75 73 ARG A O 1
ATOM 597 N N . TYR A 1 74 ? -9.176 0.382 -8.772 1.00 84.19 74 TYR A N 1
ATOM 598 C CA . TYR A 1 74 ? -8.399 1.568 -9.105 1.00 84.19 74 TYR A CA 1
ATOM 599 C C . TYR A 1 74 ? -7.063 1.202 -9.752 1.00 84.19 74 TYR A C 1
ATOM 601 O O . TYR A 1 74 ? -6.445 0.202 -9.411 1.00 84.19 74 TYR A O 1
ATOM 609 N N . ASP A 1 75 ? -6.594 2.079 -10.633 1.00 79.50 75 ASP A N 1
ATOM 610 C CA . ASP A 1 75 ? -5.268 2.076 -11.269 1.00 79.50 75 ASP A CA 1
ATOM 611 C C . ASP A 1 75 ? -4.456 3.336 -10.891 1.00 79.50 75 ASP A C 1
ATOM 613 O O . ASP A 1 75 ? -3.478 3.711 -11.537 1.00 79.50 75 ASP A O 1
ATOM 617 N N . ASN A 1 76 ? -4.894 4.026 -9.836 1.00 80.12 76 ASN A N 1
ATOM 618 C CA . ASN A 1 76 ? -4.445 5.361 -9.461 1.00 80.12 76 ASN A CA 1
ATOM 619 C C . ASN A 1 76 ? -3.886 5.399 -8.026 1.00 80.12 76 ASN A C 1
ATOM 621 O O . ASN A 1 76 ? -3.584 4.370 -7.423 1.00 80.12 76 ASN A O 1
ATOM 625 N N . PHE A 1 77 ? -3.784 6.604 -7.460 1.00 79.94 77 PHE A N 1
ATOM 626 C CA . PHE A 1 77 ? -3.298 6.867 -6.102 1.00 79.94 77 PHE A CA 1
ATOM 627 C C . PHE A 1 77 ? -3.833 5.911 -5.025 1.00 79.94 77 PHE A C 1
ATOM 629 O O . PHE A 1 77 ? -3.081 5.511 -4.138 1.00 79.94 77 PHE A O 1
ATOM 636 N N . THR A 1 78 ? -5.096 5.496 -5.116 1.00 84.12 78 THR A N 1
ATOM 637 C CA . THR A 1 78 ? -5.712 4.585 -4.144 1.00 84.12 78 THR A CA 1
ATOM 638 C C . THR A 1 78 ? -5.137 3.179 -4.224 1.00 84.12 78 THR A C 1
ATOM 640 O O . THR A 1 78 ? -4.850 2.574 -3.188 1.00 84.12 78 THR A O 1
ATOM 643 N N . ALA A 1 79 ? -4.889 2.674 -5.433 1.00 83.50 79 ALA A N 1
ATOM 644 C CA . ALA A 1 79 ? -4.194 1.405 -5.613 1.00 83.50 79 ALA A CA 1
ATOM 645 C C . ALA A 1 79 ? -2.762 1.491 -5.070 1.00 83.50 79 ALA A C 1
ATOM 647 O O . ALA A 1 79 ? -2.312 0.609 -4.339 1.00 83.50 79 ALA A O 1
ATOM 648 N N . TRP A 1 80 ? -2.072 2.606 -5.320 1.00 90.25 80 TRP A N 1
ATOM 649 C CA . TRP A 1 80 ? -0.699 2.785 -4.849 1.00 90.25 80 TRP A CA 1
ATOM 650 C C . TRP A 1 80 ? -0.628 2.846 -3.318 1.00 90.25 80 TRP A C 1
ATOM 652 O O . TRP A 1 80 ? 0.157 2.132 -2.699 1.00 90.25 80 TRP A O 1
ATOM 662 N N . ASN A 1 81 ? -1.498 3.618 -2.667 1.00 93.06 81 ASN A N 1
ATOM 663 C CA . ASN A 1 81 ? -1.569 3.661 -1.203 1.00 93.06 81 ASN A CA 1
ATOM 664 C C . ASN A 1 81 ? -1.946 2.317 -0.582 1.00 93.06 81 ASN A C 1
ATOM 666 O O . ASN A 1 81 ? -1.477 1.989 0.510 1.00 93.06 81 ASN A O 1
ATOM 670 N N . THR A 1 82 ? -2.733 1.511 -1.290 1.00 96.19 82 THR A N 1
ATOM 671 C CA . THR A 1 82 ? -3.068 0.158 -0.846 1.00 96.19 82 THR A CA 1
ATOM 672 C C . THR A 1 82 ? -1.815 -0.709 -0.702 1.00 96.19 82 THR A C 1
ATOM 674 O O . THR A 1 82 ? -1.709 -1.447 0.277 1.00 96.19 82 THR A O 1
ATOM 677 N N . TRP A 1 83 ? -0.803 -0.556 -1.569 1.00 97.12 83 TRP A N 1
ATOM 678 C CA . TRP A 1 83 ? 0.479 -1.254 -1.404 1.00 97.12 83 TRP A CA 1
ATOM 679 C C . TRP A 1 83 ? 1.211 -0.886 -0.115 1.00 97.12 83 TRP A C 1
ATOM 681 O O . TRP A 1 83 ? 1.788 -1.761 0.530 1.00 97.12 83 TRP A O 1
ATOM 691 N N . ARG A 1 84 ? 1.146 0.382 0.307 1.00 97.50 84 ARG A N 1
ATOM 692 C CA . ARG A 1 84 ? 1.736 0.833 1.579 1.00 97.50 84 ARG A CA 1
ATOM 693 C C . ARG A 1 84 ? 1.045 0.186 2.775 1.00 97.50 84 ARG A C 1
ATOM 695 O O . ARG A 1 84 ? 1.724 -0.324 3.664 1.00 97.50 84 ARG A O 1
ATOM 702 N N . ILE A 1 85 ? -0.290 0.155 2.758 1.00 98.12 85 ILE A N 1
ATOM 703 C CA . ILE A 1 85 ? -1.088 -0.505 3.798 1.00 98.12 85 ILE A CA 1
ATOM 704 C C . ILE A 1 85 ? -0.731 -1.995 3.850 1.00 98.12 85 ILE A C 1
ATOM 706 O O . ILE A 1 85 ? -0.356 -2.493 4.908 1.00 98.12 85 ILE A O 1
ATOM 710 N N . ILE A 1 86 ? -0.778 -2.701 2.713 1.00 98.06 86 ILE A N 1
ATOM 711 C CA . ILE A 1 86 ? -0.454 -4.135 2.633 1.00 98.06 86 ILE A CA 1
ATOM 712 C C . ILE A 1 86 ? 0.944 -4.412 3.176 1.00 98.06 86 ILE A C 1
ATOM 714 O O . ILE A 1 86 ? 1.094 -5.311 4.001 1.00 98.06 86 ILE A O 1
ATOM 718 N N . ALA A 1 87 ? 1.949 -3.639 2.752 1.00 97.94 87 ALA A N 1
ATOM 719 C CA . ALA A 1 87 ? 3.321 -3.814 3.202 1.00 97.94 87 ALA A CA 1
ATOM 720 C C . ALA A 1 87 ? 3.402 -3.759 4.730 1.00 97.94 87 ALA A C 1
ATOM 722 O O . ALA A 1 87 ? 3.883 -4.718 5.329 1.00 97.94 87 ALA A O 1
ATOM 723 N N . ASN A 1 88 ? 2.847 -2.716 5.356 1.00 98.19 88 ASN A N 1
ATOM 724 C CA . ASN A 1 88 ? 2.823 -2.559 6.813 1.00 98.19 88 ASN A CA 1
ATOM 725 C C . ASN A 1 88 ? 2.161 -3.743 7.531 1.00 98.19 88 ASN A C 1
ATOM 727 O O . ASN A 1 88 ? 2.647 -4.192 8.570 1.00 98.19 88 ASN A O 1
ATOM 731 N N . LEU A 1 89 ? 1.087 -4.291 6.960 1.00 98.31 89 LEU A N 1
ATOM 732 C CA . LEU A 1 89 ? 0.362 -5.427 7.528 1.00 98.31 89 LEU A CA 1
ATOM 733 C C . LEU A 1 89 ? 1.161 -6.738 7.518 1.00 98.31 89 LEU A C 1
ATOM 735 O O . LEU A 1 89 ? 0.855 -7.629 8.312 1.00 98.31 89 LEU A O 1
ATOM 739 N N . LEU A 1 90 ? 2.205 -6.867 6.692 1.00 98.06 90 LEU A N 1
ATOM 740 C CA . LEU A 1 90 ? 2.955 -8.124 6.573 1.00 98.06 90 LEU A CA 1
ATOM 741 C C . LEU A 1 90 ? 3.690 -8.547 7.850 1.00 98.06 90 LEU A C 1
ATOM 743 O O . LEU A 1 90 ? 3.988 -9.729 8.014 1.00 98.06 90 LEU A O 1
ATOM 747 N N . ILE A 1 91 ? 3.934 -7.620 8.781 1.00 97.69 91 ILE A N 1
ATOM 748 C CA . ILE A 1 91 ? 4.486 -7.935 10.109 1.00 97.69 91 ILE A CA 1
ATOM 749 C C . ILE A 1 91 ? 3.578 -8.864 10.933 1.00 97.69 91 ILE A C 1
ATOM 751 O O . ILE A 1 91 ? 4.063 -9.574 11.813 1.00 97.69 91 ILE A O 1
ATOM 755 N N . VAL A 1 92 ? 2.275 -8.880 10.640 1.00 97.88 92 VAL A N 1
ATOM 756 C CA . VAL A 1 92 ? 1.252 -9.684 11.329 1.00 97.88 92 VAL A CA 1
ATOM 757 C C . VAL A 1 92 ? 0.484 -10.584 10.358 1.00 97.88 92 VAL A C 1
ATOM 759 O O . VAL A 1 92 ? -0.668 -10.929 10.611 1.00 97.88 92 VAL A O 1
ATOM 762 N N . ASP A 1 93 ? 1.103 -10.975 9.240 1.00 97.75 93 ASP A N 1
ATOM 763 C CA . ASP A 1 93 ? 0.451 -11.797 8.216 1.00 97.75 93 ASP A CA 1
ATOM 764 C C . ASP A 1 93 ? 0.375 -13.288 8.591 1.00 97.75 93 ASP A C 1
ATOM 766 O O . ASP A 1 93 ? 0.987 -14.148 7.957 1.00 97.75 93 ASP A O 1
ATOM 770 N N . TYR A 1 94 ? -0.364 -13.587 9.662 1.00 92.94 94 TYR A N 1
ATOM 771 C CA . TYR A 1 94 ? -0.512 -14.934 10.223 1.00 92.94 94 TYR A CA 1
ATOM 772 C C . TYR A 1 94 ? -1.380 -15.867 9.374 1.00 92.94 94 TYR A C 1
ATOM 774 O O . TYR A 1 94 ? -1.271 -17.081 9.516 1.00 92.94 94 TYR A O 1
ATOM 782 N N . LEU A 1 95 ? -2.257 -15.311 8.534 1.00 95.94 95 LEU A N 1
ATOM 783 C CA . LEU A 1 95 ? -3.142 -16.069 7.643 1.00 95.94 95 LEU A CA 1
ATOM 784 C C . LEU A 1 95 ? -2.551 -16.243 6.237 1.00 95.94 95 LEU A C 1
ATOM 786 O O . LEU A 1 95 ? -3.239 -16.746 5.359 1.00 95.94 95 LEU A O 1
ATOM 790 N N . GLU A 1 96 ? -1.298 -15.827 6.028 1.00 95.88 96 GLU A N 1
ATOM 791 C CA . GLU A 1 96 ? -0.602 -15.903 4.737 1.00 95.88 96 GLU A CA 1
ATOM 792 C C . GLU A 1 96 ? -1.345 -15.198 3.588 1.00 95.88 96 GLU A C 1
ATOM 794 O O . GLU A 1 96 ? -1.213 -15.573 2.423 1.00 95.88 96 GLU A O 1
ATOM 799 N N . MET A 1 97 ? -2.067 -14.115 3.900 1.00 97.06 97 MET A N 1
ATOM 800 C CA . MET A 1 97 ? -2.833 -13.324 2.930 1.00 97.06 97 MET A CA 1
ATOM 801 C C . MET A 1 97 ? -1.945 -12.756 1.822 1.00 97.06 97 MET A C 1
ATOM 803 O O . MET A 1 97 ? -2.414 -12.516 0.712 1.00 97.06 97 MET A O 1
ATOM 807 N N . TRP A 1 98 ? -0.651 -12.554 2.096 1.00 97.81 98 TRP A N 1
ATOM 808 C CA . TRP A 1 98 ? 0.323 -12.167 1.079 1.00 97.81 98 TRP A CA 1
ATOM 809 C C . TRP A 1 98 ? 0.357 -13.119 -0.120 1.00 97.81 98 TRP A C 1
ATOM 811 O O . TRP A 1 98 ? 0.508 -12.660 -1.252 1.00 97.81 98 TRP A O 1
ATOM 821 N N . GLU A 1 99 ? 0.198 -14.426 0.096 1.00 97.44 99 GLU A N 1
ATOM 822 C CA . GLU A 1 99 ? 0.278 -15.409 -0.990 1.00 97.44 99 GLU A CA 1
ATOM 823 C C . GLU A 1 99 ? -0.807 -15.207 -2.043 1.00 97.44 99 GLU A C 1
ATOM 825 O O . GLU A 1 99 ? -0.573 -15.488 -3.216 1.00 97.44 99 GLU A O 1
ATOM 830 N N . GLU A 1 100 ? -1.956 -14.672 -1.640 1.00 95.94 100 GLU A N 1
ATOM 831 C CA . GLU A 1 100 ? -3.085 -14.409 -2.529 1.00 95.94 100 GLU A CA 1
ATOM 832 C C . GLU A 1 100 ? -2.857 -13.187 -3.427 1.00 95.94 100 GLU A C 1
ATOM 834 O O . GLU A 1 100 ? -3.447 -13.085 -4.503 1.00 95.94 100 GLU A O 1
ATOM 839 N N . ILE A 1 101 ? -2.005 -12.250 -2.997 1.00 97.06 101 ILE A N 1
ATOM 840 C CA . ILE A 1 101 ? -1.862 -10.933 -3.630 1.00 97.06 101 ILE A CA 1
ATOM 841 C C . ILE A 1 101 ? -0.481 -10.677 -4.249 1.00 97.06 101 ILE A C 1
ATOM 843 O O . ILE A 1 101 ? -0.347 -9.818 -5.125 1.00 97.06 101 ILE A O 1
ATOM 847 N N . LYS A 1 102 ? 0.551 -11.427 -3.853 1.00 97.75 102 LYS A N 1
ATOM 848 C CA . LYS A 1 102 ? 1.943 -11.169 -4.256 1.00 97.75 102 LYS A CA 1
ATOM 849 C C . LYS A 1 102 ? 2.159 -11.094 -5.765 1.00 97.75 102 LYS A C 1
ATOM 851 O O . LYS A 1 102 ? 2.964 -10.289 -6.220 1.00 97.75 102 LYS A O 1
ATOM 856 N N . ASP A 1 103 ? 1.417 -11.867 -6.556 1.00 97.94 103 ASP A N 1
ATOM 857 C CA . ASP A 1 103 ? 1.562 -11.838 -8.012 1.00 97.94 103 ASP A CA 1
ATOM 858 C C . ASP A 1 103 ? 1.080 -10.517 -8.624 1.00 97.94 103 ASP A C 1
ATOM 860 O O . ASP A 1 103 ? 1.715 -10.024 -9.558 1.00 97.94 103 ASP A O 1
ATOM 864 N N . LYS A 1 104 ? 0.051 -9.872 -8.052 1.00 96.56 104 LYS A N 1
ATOM 865 C CA . LYS A 1 104 ? -0.335 -8.509 -8.458 1.00 96.56 104 LYS A CA 1
ATOM 866 C C . LYS A 1 104 ? 0.739 -7.492 -8.072 1.00 96.56 104 LYS A C 1
ATOM 868 O O . LYS A 1 104 ? 1.039 -6.600 -8.857 1.00 96.56 104 LYS A O 1
ATOM 873 N N . TYR A 1 105 ? 1.361 -7.654 -6.903 1.00 97.69 105 TYR A N 1
ATOM 874 C CA . TYR A 1 105 ? 2.468 -6.787 -6.492 1.00 97.69 105 TYR A CA 1
ATOM 875 C C . TYR A 1 105 ? 3.673 -6.926 -7.429 1.00 97.69 105 TYR A C 1
ATOM 877 O O . TYR A 1 105 ? 4.262 -5.932 -7.842 1.00 97.69 105 TYR A O 1
ATOM 885 N N . PHE A 1 106 ? 4.019 -8.155 -7.820 1.00 98.38 106 PHE A N 1
ATOM 886 C CA . PHE A 1 106 ? 5.079 -8.396 -8.798 1.00 98.38 106 PHE A CA 1
ATOM 887 C C . PHE A 1 106 ? 4.747 -7.789 -10.161 1.00 98.38 106 PHE A C 1
ATOM 889 O O . PHE A 1 106 ? 5.622 -7.203 -10.792 1.00 98.38 106 PHE A O 1
ATOM 896 N N . ALA A 1 107 ? 3.491 -7.884 -10.604 1.00 96.75 107 ALA A N 1
ATOM 897 C CA . ALA A 1 107 ? 3.052 -7.272 -11.852 1.00 96.75 107 ALA A CA 1
ATOM 898 C C . ALA A 1 107 ? 3.174 -5.738 -11.832 1.00 96.75 107 ALA A C 1
ATOM 900 O O . ALA A 1 107 ? 3.513 -5.156 -12.861 1.00 96.75 107 ALA A O 1
ATOM 901 N N . ALA A 1 108 ? 2.981 -5.097 -10.673 1.00 96.19 108 ALA A N 1
ATOM 902 C CA . ALA A 1 108 ? 3.068 -3.643 -10.522 1.00 96.19 108 ALA A CA 1
ATOM 903 C C . ALA A 1 108 ? 4.469 -3.070 -10.828 1.00 96.19 108 ALA A C 1
ATOM 905 O O . ALA A 1 108 ? 4.583 -1.904 -11.199 1.00 96.19 108 ALA A O 1
ATOM 906 N N . PHE A 1 109 ? 5.536 -3.881 -10.781 1.00 97.62 109 PHE A N 1
ATOM 907 C CA . PHE A 1 109 ? 6.868 -3.467 -11.254 1.00 97.62 109 PHE A CA 1
ATOM 908 C C . PHE A 1 109 ? 6.929 -3.196 -12.765 1.00 97.62 109 PHE A C 1
ATOM 910 O O . PHE A 1 109 ? 7.861 -2.537 -13.218 1.00 97.62 109 PHE A O 1
ATOM 917 N N . ASN A 1 110 ? 5.944 -3.651 -13.544 1.00 96.50 110 ASN A N 1
ATOM 918 C CA . ASN A 1 110 ? 5.841 -3.380 -14.981 1.00 96.50 110 ASN A CA 1
ATOM 919 C C . ASN A 1 110 ? 4.959 -2.160 -15.297 1.00 96.50 110 ASN A C 1
ATOM 921 O O . ASN A 1 110 ? 4.597 -1.950 -16.452 1.00 96.50 110 ASN A O 1
ATOM 925 N N . SER A 1 111 ? 4.570 -1.375 -14.287 1.00 94.62 111 SER A N 1
ATOM 926 C CA . SER A 1 111 ? 3.713 -0.209 -14.489 1.00 94.62 111 SER A CA 1
ATOM 927 C C . SER A 1 111 ? 4.373 0.837 -15.390 1.00 94.62 111 SER A C 1
ATOM 929 O O . SER A 1 111 ? 5.553 1.169 -15.239 1.00 94.62 111 SER A O 1
ATOM 931 N N . GLU A 1 112 ? 3.576 1.400 -16.297 1.00 95.06 112 GLU A N 1
ATOM 932 C CA . GLU A 1 112 ? 3.934 2.578 -17.097 1.00 95.06 112 GLU A CA 1
ATOM 933 C C . GLU A 1 112 ? 3.808 3.877 -16.279 1.00 95.06 112 GLU A C 1
ATOM 935 O O . GLU A 1 112 ? 4.205 4.955 -16.734 1.00 95.06 112 GLU A O 1
ATOM 940 N N . ASN A 1 113 ? 3.260 3.798 -15.060 1.00 93.62 113 ASN A N 1
ATOM 941 C CA . ASN A 1 113 ? 3.113 4.930 -14.163 1.00 93.62 113 ASN A CA 1
ATOM 942 C C . ASN A 1 113 ? 4.274 4.992 -13.163 1.00 93.62 113 ASN A C 1
ATOM 944 O O . ASN A 1 113 ? 4.429 4.133 -12.293 1.00 93.62 113 ASN A O 1
ATOM 948 N N . ILE A 1 114 ? 5.066 6.063 -13.241 1.00 94.81 114 ILE A N 1
ATOM 949 C CA . ILE A 1 114 ? 6.215 6.255 -12.350 1.00 94.81 114 ILE A CA 1
ATOM 950 C C . ILE A 1 114 ? 5.818 6.292 -10.871 1.00 94.81 114 ILE A C 1
ATOM 952 O O . ILE A 1 114 ? 6.566 5.805 -10.030 1.00 94.81 114 ILE A O 1
ATOM 956 N N . ALA A 1 115 ? 4.648 6.835 -10.529 1.00 93.12 115 ALA A N 1
ATOM 957 C CA . ALA A 1 115 ? 4.230 6.945 -9.138 1.00 93.12 115 ALA A CA 1
ATOM 958 C C . ALA A 1 115 ? 3.954 5.568 -8.517 1.00 93.12 115 ALA A C 1
ATOM 960 O O . ALA A 1 115 ? 4.290 5.349 -7.353 1.00 93.12 115 ALA A O 1
ATOM 961 N N . GLU A 1 116 ? 3.428 4.625 -9.301 1.00 94.81 116 GLU A N 1
ATOM 962 C CA . GLU A 1 116 ? 3.275 3.241 -8.859 1.00 94.81 116 GLU A CA 1
ATOM 963 C C . GLU A 1 116 ? 4.636 2.585 -8.615 1.00 94.81 116 GLU A C 1
ATOM 965 O O . GLU A 1 116 ? 4.849 2.018 -7.544 1.00 94.81 116 GLU A O 1
ATOM 970 N N . ILE A 1 117 ? 5.588 2.744 -9.544 1.00 96.50 117 ILE A N 1
ATOM 971 C CA . ILE A 1 117 ? 6.953 2.220 -9.379 1.00 96.50 117 ILE A CA 1
ATOM 972 C C . ILE A 1 117 ? 7.619 2.780 -8.124 1.00 96.50 117 ILE A C 1
ATOM 974 O O . ILE A 1 117 ? 8.186 2.015 -7.345 1.00 96.50 117 ILE A O 1
ATOM 978 N N . LEU A 1 118 ? 7.520 4.090 -7.882 1.00 96.69 118 LEU A N 1
ATOM 979 C CA . LEU A 1 118 ? 8.088 4.714 -6.685 1.00 96.69 118 LEU A CA 1
ATOM 980 C C . LEU A 1 118 ? 7.510 4.108 -5.402 1.00 96.69 118 LEU A C 1
ATOM 982 O O . LEU A 1 118 ? 8.250 3.851 -4.451 1.00 96.69 118 LEU A O 1
ATOM 986 N N . VAL A 1 119 ? 6.203 3.844 -5.370 1.00 96.31 119 VAL A N 1
ATOM 987 C CA . VAL A 1 119 ? 5.569 3.223 -4.206 1.00 96.31 119 VAL A CA 1
ATOM 988 C C . VAL A 1 119 ? 6.004 1.771 -4.051 1.00 96.31 119 VAL A C 1
ATOM 990 O O . VAL A 1 119 ? 6.478 1.405 -2.975 1.00 96.31 119 VAL A O 1
ATOM 993 N N . VAL A 1 120 ? 5.907 0.968 -5.108 1.00 96.31 120 VAL A N 1
ATOM 994 C CA . VAL A 1 120 ? 6.259 -0.457 -5.093 1.00 96.31 120 VAL A CA 1
ATOM 995 C C . VAL A 1 120 ? 7.721 -0.647 -4.679 1.00 96.31 120 VAL A C 1
ATOM 997 O O . VAL A 1 120 ? 7.995 -1.435 -3.775 1.00 96.31 120 VAL A O 1
ATOM 1000 N N . VAL A 1 121 ? 8.659 0.123 -5.236 1.00 97.44 121 VAL A N 1
ATOM 1001 C CA . VAL A 1 121 ? 10.078 0.083 -4.837 1.00 97.44 121 VAL A CA 1
ATOM 1002 C C . VAL A 1 121 ? 10.256 0.501 -3.372 1.00 97.44 121 VAL A C 1
ATOM 1004 O O . VAL A 1 121 ? 10.976 -0.167 -2.629 1.00 97.44 121 VAL A O 1
ATOM 1007 N N . SER A 1 122 ? 9.556 1.544 -2.910 1.00 95.94 122 SER A N 1
ATOM 1008 C CA . SER A 1 122 ? 9.659 1.999 -1.513 1.00 95.94 122 SER A CA 1
ATOM 1009 C C . SER A 1 122 ? 9.174 0.959 -0.494 1.00 95.94 122 SER A C 1
ATOM 1011 O O . SER A 1 122 ? 9.732 0.855 0.599 1.00 95.94 122 SER A O 1
ATOM 1013 N N . THR A 1 123 ? 8.176 0.141 -0.844 1.00 97.06 123 THR A N 1
ATOM 1014 C CA . THR A 1 123 ? 7.643 -0.902 0.048 1.00 97.06 123 THR A CA 1
ATOM 1015 C C . THR A 1 123 ? 8.424 -2.214 -0.029 1.00 97.06 123 THR A C 1
ATOM 1017 O O . THR A 1 123 ? 8.353 -3.026 0.898 1.00 97.06 123 THR A O 1
ATOM 1020 N N . ALA A 1 124 ? 9.193 -2.429 -1.101 1.00 97.62 124 ALA A N 1
ATOM 1021 C CA . ALA A 1 124 ? 9.881 -3.684 -1.397 1.00 97.62 124 ALA A CA 1
ATOM 1022 C C . ALA A 1 124 ? 10.778 -4.159 -0.247 1.00 97.62 124 ALA A C 1
ATOM 1024 O O . ALA A 1 124 ? 10.735 -5.327 0.132 1.00 97.62 124 ALA A O 1
ATOM 1025 N N . LYS A 1 125 ? 11.544 -3.253 0.376 1.00 95.38 125 LYS A N 1
ATOM 1026 C CA . LYS A 1 125 ? 12.423 -3.598 1.506 1.00 95.38 125 LYS A CA 1
ATOM 1027 C C . LYS A 1 125 ? 11.641 -4.164 2.694 1.00 95.38 125 LYS A C 1
ATOM 1029 O O . LYS A 1 125 ? 12.079 -5.124 3.329 1.00 95.38 125 LYS A O 1
ATOM 1034 N N . PHE A 1 126 ? 10.483 -3.579 2.998 1.00 95.56 126 PHE A N 1
ATOM 1035 C CA . PHE A 1 126 ? 9.636 -4.048 4.091 1.00 95.56 126 PHE A CA 1
ATOM 1036 C C . PHE A 1 126 ? 9.038 -5.416 3.761 1.00 95.56 126 PHE A C 1
ATOM 1038 O O . PHE A 1 126 ? 9.079 -6.319 4.593 1.00 95.56 126 PHE A O 1
ATOM 1045 N N . ILE A 1 127 ? 8.579 -5.609 2.523 1.00 97.88 127 ILE A N 1
ATOM 1046 C CA . ILE A 1 127 ? 8.067 -6.903 2.063 1.00 97.88 127 ILE A CA 1
ATOM 1047 C C . ILE A 1 127 ? 9.159 -7.970 2.147 1.00 97.88 127 ILE A C 1
ATOM 1049 O O . ILE A 1 127 ? 8.928 -9.011 2.748 1.00 97.88 127 ILE A O 1
ATOM 1053 N N . ILE A 1 128 ? 10.377 -7.693 1.675 1.00 98.31 128 ILE A N 1
ATOM 1054 C CA . ILE A 1 128 ? 11.525 -8.609 1.777 1.00 98.31 128 ILE A CA 1
ATOM 1055 C C . ILE A 1 128 ? 11.815 -8.996 3.230 1.00 98.31 128 ILE A C 1
ATOM 1057 O O . ILE A 1 128 ? 12.108 -10.158 3.512 1.00 98.31 128 ILE A O 1
ATOM 1061 N N . LYS A 1 129 ? 11.716 -8.046 4.167 1.00 97.12 129 LYS A N 1
ATOM 1062 C CA . LYS A 1 129 ? 11.948 -8.305 5.593 1.00 97.12 129 LYS A CA 1
ATOM 1063 C C . LYS A 1 129 ? 10.985 -9.356 6.159 1.00 97.12 129 LYS A C 1
ATOM 1065 O O . LYS A 1 129 ? 11.425 -10.203 6.933 1.00 97.12 129 LYS A O 1
ATOM 1070 N N . TYR A 1 130 ? 9.702 -9.309 5.795 1.00 97.69 130 TYR A N 1
ATOM 1071 C CA . TYR A 1 130 ? 8.684 -10.231 6.330 1.00 97.69 130 TYR A CA 1
ATOM 1072 C C . TYR A 1 130 ? 8.378 -11.419 5.414 1.00 97.69 130 TYR A C 1
ATOM 1074 O O . TYR A 1 130 ? 7.830 -12.420 5.871 1.00 97.69 130 TYR A O 1
ATOM 1082 N N . LYS A 1 131 ? 8.770 -11.343 4.141 1.00 97.94 131 LYS A N 1
ATOM 1083 C CA . LYS A 1 131 ? 8.611 -12.375 3.108 1.00 97.94 131 LYS A CA 1
ATOM 1084 C C . LYS A 1 131 ? 9.955 -12.630 2.410 1.00 97.94 131 LYS A C 1
ATOM 1086 O O . LYS A 1 131 ? 10.082 -12.446 1.200 1.00 97.94 131 LYS A O 1
ATOM 1091 N N . PRO A 1 132 ? 10.984 -13.098 3.144 1.00 97.44 132 PRO A N 1
ATOM 1092 C CA . PRO A 1 132 ? 12.339 -13.248 2.607 1.00 97.44 132 PRO A CA 1
ATOM 1093 C C . PRO A 1 132 ? 12.432 -14.231 1.434 1.00 97.44 132 PRO A C 1
ATOM 1095 O O . PRO A 1 132 ? 13.337 -14.111 0.613 1.00 97.44 132 PRO A O 1
ATOM 1098 N N . LYS A 1 133 ? 11.480 -15.168 1.317 1.00 97.44 133 LYS A N 1
ATOM 1099 C CA . LYS A 1 133 ? 11.378 -16.100 0.184 1.00 97.44 133 LYS A CA 1
ATOM 1100 C C . LYS A 1 133 ? 11.181 -15.405 -1.167 1.00 97.44 133 LYS A C 1
ATOM 1102 O O . LYS A 1 133 ? 11.595 -15.947 -2.182 1.00 97.44 133 LYS A O 1
ATOM 1107 N N . ASP A 1 134 ? 10.591 -14.211 -1.174 1.00 98.31 134 ASP A N 1
ATOM 1108 C CA . ASP A 1 134 ? 10.317 -13.457 -2.398 1.00 98.31 134 ASP A CA 1
ATOM 1109 C C . ASP A 1 134 ? 11.444 -12.460 -2.730 1.00 98.31 134 ASP A C 1
ATOM 1111 O O . ASP A 1 134 ? 11.368 -11.764 -3.742 1.00 98.31 134 ASP A O 1
ATOM 1115 N N . LYS A 1 135 ? 12.512 -12.400 -1.911 1.00 98.25 135 LYS A N 1
ATOM 1116 C CA . LYS A 1 135 ? 13.623 -11.447 -2.068 1.00 98.25 135 LYS A CA 1
ATOM 1117 C C . LYS A 1 135 ? 14.213 -11.464 -3.467 1.00 98.25 135 LYS A C 1
ATOM 1119 O O . LYS A 1 135 ? 14.292 -10.416 -4.090 1.00 98.25 135 LYS A O 1
ATOM 1124 N N . GLU A 1 136 ? 14.608 -12.636 -3.954 1.00 98.31 136 GLU A N 1
ATOM 1125 C CA . GLU A 1 136 ? 15.256 -12.772 -5.260 1.00 98.31 136 GLU A CA 1
ATOM 1126 C C . GLU A 1 136 ? 14.377 -12.214 -6.386 1.00 98.31 136 GLU A C 1
ATOM 1128 O O . GLU A 1 136 ? 14.827 -11.375 -7.164 1.00 98.31 136 GLU A O 1
ATOM 1133 N N . LYS A 1 137 ? 13.094 -12.595 -6.407 1.00 98.56 137 LYS A N 1
ATOM 1134 C CA . LYS A 1 137 ? 12.131 -12.120 -7.406 1.00 98.56 137 LYS A CA 1
ATOM 1135 C C . LYS A 1 137 ? 11.938 -10.605 -7.333 1.00 98.56 137 LYS A C 1
ATOM 1137 O O . LYS A 1 137 ? 12.002 -9.941 -8.361 1.00 98.56 137 LYS A O 1
ATOM 1142 N N . ILE A 1 138 ? 11.747 -10.052 -6.134 1.00 98.56 138 ILE A N 1
ATOM 1143 C CA . ILE A 1 138 ? 11.586 -8.602 -5.936 1.00 98.56 138 ILE A CA 1
ATOM 1144 C C . ILE A 1 138 ? 12.837 -7.849 -6.395 1.00 98.56 138 ILE A C 1
ATOM 1146 O O . ILE A 1 138 ? 12.728 -6.821 -7.053 1.00 98.56 138 ILE A O 1
ATOM 1150 N N . THR A 1 139 ? 14.026 -8.356 -6.072 1.00 98.38 139 THR A N 1
ATOM 1151 C CA . THR A 1 139 ? 15.291 -7.727 -6.452 1.00 98.38 139 THR A CA 1
ATOM 1152 C C . THR A 1 139 ? 15.485 -7.697 -7.971 1.00 98.38 139 THR A C 1
ATOM 1154 O O . THR A 1 139 ? 15.898 -6.667 -8.501 1.00 98.38 139 THR A O 1
ATOM 1157 N N . ILE A 1 140 ? 15.143 -8.782 -8.674 1.00 98.56 140 ILE A N 1
ATOM 1158 C CA . ILE A 1 140 ? 15.175 -8.829 -10.144 1.00 98.56 140 ILE A CA 1
ATOM 1159 C C . ILE A 1 140 ? 14.204 -7.794 -10.722 1.00 98.56 140 ILE A C 1
ATOM 1161 O O . ILE A 1 140 ? 14.629 -6.908 -11.462 1.00 98.56 140 ILE A O 1
ATOM 1165 N N . LEU A 1 141 ? 12.936 -7.833 -10.305 1.00 98.56 141 LEU A N 1
ATOM 1166 C CA . LEU A 1 141 ? 11.901 -6.924 -10.808 1.00 98.56 141 LEU A CA 1
ATOM 1167 C C . LEU A 1 141 ? 12.238 -5.447 -10.548 1.00 98.56 141 LEU A C 1
ATOM 1169 O O . LEU A 1 141 ? 12.056 -4.605 -11.426 1.00 98.56 141 LEU A O 1
ATOM 1173 N N . ALA A 1 142 ? 12.786 -5.128 -9.372 1.00 97.94 142 ALA A N 1
ATOM 1174 C CA . ALA A 1 142 ? 13.244 -3.780 -9.047 1.00 97.94 142 ALA A CA 1
ATOM 1175 C C . ALA A 1 142 ? 14.390 -3.318 -9.960 1.00 97.94 142 ALA A C 1
ATOM 1177 O O . ALA A 1 142 ? 14.450 -2.148 -10.316 1.00 97.94 142 ALA A O 1
ATOM 1178 N N . SER A 1 143 ? 15.297 -4.215 -10.359 1.00 97.69 143 SER A N 1
ATOM 1179 C CA . SER A 1 143 ? 16.377 -3.864 -11.291 1.00 97.69 143 SER A CA 1
ATOM 1180 C C . SER A 1 143 ? 15.888 -3.654 -12.727 1.00 97.69 143 SER A C 1
ATOM 1182 O O . SER A 1 143 ? 16.458 -2.847 -13.459 1.00 97.69 143 SER A O 1
ATOM 1184 N N . GLU A 1 144 ? 14.828 -4.355 -13.131 1.00 97.69 144 GLU A N 1
ATOM 1185 C CA . GLU A 1 144 ? 14.304 -4.325 -14.498 1.00 97.69 144 GLU A CA 1
ATOM 1186 C C . GLU A 1 144 ? 13.385 -3.124 -14.747 1.00 97.69 144 GLU A C 1
ATOM 1188 O O . GLU A 1 144 ? 13.430 -2.548 -15.839 1.00 97.69 144 GLU A O 1
ATOM 1193 N N . CYS A 1 145 ? 12.623 -2.690 -13.733 1.00 97.19 145 CYS A N 1
ATOM 1194 C CA . CYS A 1 145 ? 11.588 -1.660 -13.879 1.00 97.19 145 CYS A CA 1
ATOM 1195 C C . CYS A 1 145 ? 12.111 -0.280 -14.316 1.00 97.19 145 CYS A C 1
ATOM 1197 O O . CYS A 1 145 ? 11.353 0.547 -14.823 1.00 97.19 145 CYS A O 1
ATOM 1199 N N . VAL A 1 146 ? 13.419 -0.025 -14.193 1.00 96.75 146 VAL A N 1
ATOM 1200 C CA . VAL A 1 146 ? 14.066 1.194 -14.715 1.00 96.75 146 VAL A CA 1
ATOM 1201 C C . VAL A 1 146 ? 13.953 1.324 -16.239 1.00 96.75 146 VAL A C 1
ATOM 1203 O O . VAL A 1 146 ? 14.146 2.417 -16.774 1.00 96.75 146 VAL A O 1
ATOM 1206 N N . ASN A 1 147 ? 13.652 0.224 -16.937 1.00 96.06 147 ASN A N 1
ATOM 1207 C CA . ASN A 1 147 ? 13.527 0.156 -18.393 1.00 96.06 147 ASN A CA 1
ATOM 1208 C C . ASN A 1 147 ? 12.074 0.232 -18.886 1.00 96.06 147 ASN A C 1
ATOM 1210 O O . ASN A 1 147 ? 11.854 0.113 -20.090 1.00 96.06 147 ASN A O 1
ATOM 1214 N N . ASN A 1 148 ? 11.091 0.424 -17.999 1.00 97.12 148 ASN A N 1
ATOM 1215 C CA . ASN A 1 148 ? 9.693 0.536 -18.412 1.00 97.12 148 ASN A CA 1
ATOM 1216 C C . ASN A 1 148 ? 9.473 1.740 -19.343 1.00 97.12 148 ASN A C 1
ATOM 1218 O O . ASN A 1 148 ? 10.150 2.772 -19.250 1.00 97.12 148 ASN A O 1
ATOM 1222 N N . GLU A 1 149 ? 8.472 1.622 -20.214 1.00 96.25 149 GLU A N 1
ATOM 1223 C CA . GLU A 1 149 ? 8.001 2.709 -21.073 1.00 96.25 149 GLU A CA 1
ATOM 1224 C C . GLU A 1 149 ? 7.067 3.639 -20.288 1.00 96.25 149 GLU A C 1
ATOM 1226 O O . GLU A 1 149 ? 5.843 3.546 -20.367 1.00 96.25 149 GLU A O 1
ATOM 1231 N N . PHE A 1 150 ? 7.650 4.535 -19.491 1.00 96.50 150 PHE A N 1
ATOM 1232 C CA . PHE A 1 150 ? 6.871 5.455 -18.665 1.00 96.50 150 PHE A CA 1
ATOM 1233 C C . PHE A 1 150 ? 6.049 6.443 -19.490 1.00 96.50 150 PHE A C 1
ATOM 1235 O O . PHE A 1 150 ? 6.530 6.975 -20.496 1.00 96.50 150 PHE A O 1
ATOM 1242 N N . LYS A 1 151 ? 4.837 6.755 -19.015 1.00 94.88 151 LYS A N 1
ATOM 1243 C CA . LYS A 1 151 ? 3.921 7.695 -19.674 1.00 94.88 151 LYS A CA 1
ATOM 1244 C C . LYS A 1 151 ? 3.360 8.743 -18.714 1.00 94.88 151 LYS A C 1
ATOM 1246 O O . LYS A 1 151 ? 3.108 8.472 -17.542 1.00 94.88 151 LYS A O 1
ATOM 1251 N N . ILE A 1 152 ? 3.108 9.941 -19.239 1.00 91.25 152 ILE A N 1
ATOM 1252 C CA . ILE A 1 152 ? 2.306 10.990 -18.590 1.00 91.25 152 ILE A CA 1
ATOM 1253 C C . ILE A 1 152 ? 1.161 11.320 -19.540 1.00 91.25 152 ILE A C 1
ATOM 1255 O O . ILE A 1 152 ? 1.404 11.661 -20.692 1.00 91.25 152 ILE A O 1
ATOM 1259 N N . CYS A 1 153 ? -0.086 11.215 -19.076 1.00 88.69 153 CYS A N 1
ATOM 1260 C CA . CYS A 1 153 ? -1.268 11.450 -19.917 1.00 88.69 153 CYS A CA 1
ATOM 1261 C C . CYS A 1 153 ? -1.238 10.649 -21.239 1.00 88.69 153 CYS A C 1
ATOM 1263 O O . CYS A 1 153 ? -1.624 11.167 -22.281 1.00 88.69 153 CYS A O 1
ATOM 1265 N N . ASN A 1 154 ? -0.786 9.389 -21.177 1.00 89.62 154 ASN A N 1
ATOM 1266 C CA . ASN A 1 154 ? -0.592 8.462 -22.304 1.00 89.62 154 ASN A CA 1
ATOM 1267 C C . ASN A 1 154 ? 0.519 8.823 -23.306 1.00 89.62 154 ASN A C 1
ATOM 1269 O O . ASN A 1 154 ? 0.707 8.094 -24.277 1.00 89.62 154 ASN A O 1
ATOM 1273 N N . GLU A 1 155 ? 1.296 9.875 -23.054 1.00 94.69 155 GLU A N 1
ATOM 1274 C CA . GLU A 1 155 ? 2.442 10.252 -23.881 1.00 94.69 155 GLU A CA 1
ATOM 1275 C C . GLU A 1 155 ? 3.755 9.717 -23.283 1.00 94.69 155 GLU A C 1
ATOM 1277 O O . GLU A 1 155 ? 3.933 9.800 -22.061 1.00 94.69 155 GLU A O 1
ATOM 1282 N N . PRO A 1 156 ? 4.696 9.198 -24.100 1.00 96.38 156 PRO A N 1
ATOM 1283 C CA . PRO A 1 156 ? 5.993 8.724 -23.623 1.00 96.38 156 PRO A CA 1
ATOM 1284 C C . PRO A 1 156 ? 6.771 9.788 -22.841 1.00 96.38 156 PRO A C 1
ATOM 1286 O O . PRO A 1 156 ? 6.954 10.922 -23.289 1.00 96.38 156 PRO A O 1
ATOM 1289 N N . ALA A 1 157 ? 7.301 9.398 -21.685 1.00 96.31 157 ALA A N 1
ATOM 1290 C CA . ALA A 1 157 ? 8.011 10.269 -20.756 1.00 96.31 157 ALA A CA 1
ATOM 1291 C C . ALA A 1 157 ? 9.382 9.673 -20.358 1.00 96.31 157 ALA A C 1
ATOM 1293 O O . ALA A 1 157 ? 9.618 9.383 -19.185 1.00 96.31 157 ALA A O 1
ATOM 1294 N N . PRO A 1 158 ? 10.338 9.538 -21.301 1.00 94.38 158 PRO A N 1
ATOM 1295 C CA . PRO A 1 158 ? 11.614 8.838 -21.078 1.00 94.38 158 PRO A CA 1
ATOM 1296 C C . PRO A 1 158 ? 12.523 9.487 -20.021 1.00 94.38 158 PRO A C 1
ATOM 1298 O O . PRO A 1 158 ? 13.438 8.864 -19.490 1.00 94.38 158 PRO A O 1
ATOM 1301 N N . HIS A 1 159 ? 12.286 10.757 -19.680 1.00 93.69 159 HIS A N 1
ATOM 1302 C CA . HIS A 1 159 ? 13.007 11.424 -18.596 1.00 93.69 159 HIS A CA 1
ATOM 1303 C C . HIS A 1 159 ? 12.725 10.773 -17.227 1.00 93.69 159 HIS A C 1
ATOM 1305 O O . HIS A 1 159 ? 13.581 10.822 -16.340 1.00 93.69 159 HIS A O 1
ATOM 1311 N N . LEU A 1 160 ? 11.573 10.107 -17.068 1.00 96.69 160 LEU A N 1
ATOM 1312 C CA . LEU A 1 160 ? 11.190 9.402 -15.844 1.00 96.69 160 LEU A CA 1
ATOM 1313 C C . LEU A 1 160 ? 12.031 8.146 -15.581 1.00 96.69 160 LEU A C 1
ATOM 1315 O O . LEU A 1 160 ? 12.160 7.759 -14.423 1.00 96.69 160 LEU A O 1
ATOM 1319 N N . ASN A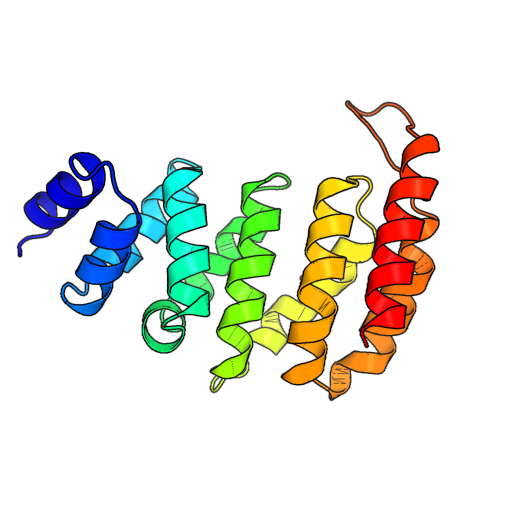 1 161 ? 12.701 7.571 -16.588 1.00 95.62 161 ASN A N 1
ATOM 1320 C CA . ASN A 1 161 ? 13.649 6.470 -16.373 1.00 95.62 161 ASN A CA 1
ATOM 1321 C C . ASN A 1 161 ? 14.786 6.878 -15.420 1.00 95.62 161 ASN A C 1
ATOM 1323 O O . ASN A 1 161 ? 15.261 6.062 -14.634 1.00 95.62 161 ASN A O 1
ATOM 1327 N N . THR A 1 162 ? 15.183 8.158 -15.421 1.00 96.75 162 THR A N 1
ATOM 1328 C CA . THR A 1 162 ? 16.173 8.677 -14.459 1.00 96.75 162 THR A CA 1
ATOM 1329 C C . THR A 1 162 ? 15.628 8.668 -13.032 1.00 96.75 162 THR A C 1
ATOM 1331 O O . THR A 1 162 ? 16.349 8.319 -12.102 1.00 96.75 162 THR A O 1
ATOM 1334 N N . VAL A 1 163 ? 14.350 9.016 -12.862 1.00 97.31 163 VAL A N 1
ATOM 1335 C CA . VAL A 1 163 ? 13.665 9.022 -11.561 1.00 97.31 163 VAL A CA 1
ATOM 1336 C C . VAL A 1 163 ? 13.515 7.595 -11.035 1.00 97.31 163 VAL A C 1
ATOM 1338 O O . VAL A 1 163 ? 13.856 7.327 -9.885 1.00 97.31 163 VAL A O 1
ATOM 1341 N N . ALA A 1 164 ? 13.084 6.662 -11.891 1.00 97.44 164 ALA A N 1
ATOM 1342 C CA . ALA A 1 164 ? 13.000 5.244 -11.549 1.00 97.44 164 ALA A CA 1
ATOM 1343 C C . ALA A 1 164 ? 14.369 4.697 -11.125 1.00 97.44 164 ALA A C 1
ATOM 1345 O O . ALA A 1 164 ? 14.487 4.074 -10.074 1.00 97.44 164 ALA A O 1
ATOM 1346 N N . LYS A 1 165 ? 15.421 5.004 -11.895 1.00 97.75 165 LYS A N 1
ATOM 1347 C CA . LYS A 1 165 ? 16.788 4.591 -11.576 1.00 97.75 165 LYS A CA 1
ATOM 1348 C C . LYS A 1 165 ? 17.253 5.108 -10.215 1.00 97.75 165 LYS A C 1
ATOM 1350 O O . LYS A 1 165 ? 17.793 4.330 -9.443 1.00 97.75 165 LYS A O 1
ATOM 1355 N N . GLN A 1 166 ? 17.006 6.379 -9.895 1.00 97.69 166 GLN A N 1
ATOM 1356 C CA . GLN A 1 166 ? 17.363 6.942 -8.587 1.00 97.69 166 GLN A CA 1
ATOM 1357 C C . GLN A 1 166 ? 16.678 6.202 -7.431 1.00 97.69 166 GLN A C 1
ATOM 1359 O O . GLN A 1 166 ? 17.339 5.861 -6.453 1.00 97.69 166 GLN A O 1
ATOM 1364 N N . ALA A 1 167 ? 15.380 5.915 -7.557 1.00 97.25 167 ALA A N 1
ATOM 1365 C CA . ALA A 1 167 ? 14.636 5.182 -6.534 1.00 97.25 167 ALA A CA 1
ATOM 1366 C C . ALA A 1 167 ? 15.135 3.737 -6.371 1.00 97.25 167 ALA A C 1
ATOM 1368 O O . ALA A 1 167 ? 15.252 3.237 -5.252 1.00 97.25 167 ALA A O 1
ATOM 1369 N N . VAL A 1 168 ? 15.460 3.069 -7.480 1.00 97.75 168 VAL A N 1
ATOM 1370 C CA . VAL A 1 168 ? 16.016 1.710 -7.476 1.00 97.75 168 VAL A CA 1
ATOM 1371 C C . VAL A 1 168 ? 17.417 1.691 -6.863 1.00 97.75 168 VAL A C 1
ATOM 1373 O O . VAL A 1 168 ? 17.688 0.856 -6.001 1.00 97.75 168 VAL A O 1
ATOM 1376 N N . ASP A 1 169 ? 18.284 2.637 -7.225 1.00 97.81 169 ASP A N 1
ATOM 1377 C CA . ASP A 1 169 ? 19.617 2.782 -6.632 1.00 97.81 169 ASP A CA 1
ATOM 1378 C C . ASP A 1 169 ? 19.516 3.009 -5.109 1.00 97.81 169 ASP A C 1
ATOM 1380 O O . ASP A 1 169 ? 20.232 2.373 -4.334 1.00 97.81 169 ASP A O 1
ATOM 1384 N N . GLU A 1 170 ? 18.590 3.860 -4.650 1.00 96.69 170 GLU A N 1
ATOM 1385 C CA . GLU A 1 170 ? 18.322 4.066 -3.219 1.00 96.69 170 GLU A CA 1
ATOM 1386 C C . GLU A 1 170 ? 17.827 2.788 -2.528 1.00 96.69 170 GLU A C 1
ATOM 1388 O O . GLU A 1 170 ? 18.280 2.470 -1.425 1.00 96.69 170 GLU A O 1
ATOM 1393 N N . PHE A 1 171 ? 16.937 2.030 -3.170 1.00 96.75 171 PHE A N 1
ATOM 1394 C CA . PHE A 1 171 ? 16.480 0.739 -2.660 1.00 96.75 171 PHE A CA 1
ATOM 1395 C C . PHE A 1 171 ? 17.652 -0.231 -2.461 1.00 96.75 171 PHE A C 1
ATOM 1397 O O . PHE A 1 171 ? 17.797 -0.786 -1.371 1.00 96.75 171 PHE A O 1
ATOM 1404 N N . PHE A 1 172 ? 18.521 -0.388 -3.461 1.00 97.31 172 PHE A N 1
ATOM 1405 C CA . PHE A 1 172 ? 19.674 -1.289 -3.392 1.00 97.31 172 PHE A CA 1
ATOM 1406 C C . PHE A 1 172 ? 20.731 -0.849 -2.377 1.00 97.31 172 PHE A C 1
ATOM 1408 O O . PHE A 1 172 ? 21.301 -1.696 -1.690 1.00 97.31 172 PHE A O 1
ATOM 1415 N N . ASN A 1 173 ? 20.965 0.457 -2.232 1.00 94.81 173 ASN A N 1
ATOM 1416 C CA . ASN A 1 173 ? 21.892 0.994 -1.231 1.00 94.81 173 ASN A CA 1
ATOM 1417 C C . ASN A 1 173 ? 21.428 0.735 0.210 1.00 94.81 173 ASN A C 1
ATOM 1419 O O . ASN A 1 173 ? 22.241 0.737 1.133 1.00 94.81 173 ASN A O 1
ATOM 1423 N N . ASN A 1 174 ? 20.125 0.527 0.403 1.00 88.25 174 ASN A N 1
ATOM 1424 C CA . ASN A 1 174 ? 19.503 0.344 1.707 1.00 88.25 174 ASN A CA 1
ATOM 1425 C C . ASN A 1 174 ? 19.041 -1.100 1.979 1.00 88.25 174 ASN A C 1
ATOM 1427 O O . ASN A 1 174 ? 18.435 -1.319 3.032 1.00 88.25 174 ASN A O 1
ATOM 1431 N N . LEU A 1 175 ? 19.248 -2.055 1.066 1.00 84.62 175 LEU A N 1
ATOM 1432 C CA . LEU A 1 175 ? 18.738 -3.433 1.166 1.00 84.62 175 LEU A CA 1
ATOM 1433 C C . LEU A 1 175 ? 19.561 -4.321 2.110 1.00 84.62 175 LEU A C 1
ATOM 1435 O O . LEU A 1 175 ? 18.920 -5.091 2.866 1.00 84.62 175 LEU A O 1
#

Secondary structure (DSSP, 8-state):
--HHHHHHHHHH---HHHHHHHHTT-TTHHHHHHHHHHHS--HHHHHHHHHHHHH-HHHHGGGHHHHTTHHHH-SSHHHHHHHHHHHHHGGG-TT-THHHHHHHHHHHTT-S-HHHHHHHHHHHHHHHHH-GGGHHHHHHHHHHGGGS--EETTEE-TTHHHHHHHHHHHHHHT-

Radius of gyration: 17.07 Å; chains: 1; bounding box: 45×34×45 Å

pLDDT: mean 94.81, std 3.86, range [79.5, 98.56]

Foldseek 3Di:
DDLVVLVVCVVPDPDLVVLLVVVVPDLNSLVVLLCCCQPVVDPSSLVSLLVNLQPPVVSNLVCLVSLCVQCVVDPDPSNLSSLSSVLSNLVPCPVPVCVVCVVVLLVLLQDLALSSLLSSLVSLVSCCVSPVVCNVSSLVSLVCSLPHQHDDPNHGDNVSSVVSVVSSVVSVVVD

Sequence (175 aa):
MNINEVYLRIIETENDSDVVKLAKKEVMVIPILINAMLDENNCRAQNILIDLSEQTPLLVYPYFQYIIQALDRYDNFTAWNTWRIIANLLIVDYLEMWEEIKDKYFAAFNSENIAEILVVVSTAKFIIKYKPKDKEKITILASECVNNEFKICNEPAPHLNTVAKQAVDEFFNNL